Protein AF-A0A356ZYI3-F1 (afdb_monomer_lite)

Structure (mmCIF, N/CA/C/O backbone):
data_AF-A0A356ZYI3-F1
#
_entry.id   AF-A0A356ZYI3-F1
#
loop_
_atom_site.group_PDB
_atom_site.id
_atom_site.type_symbol
_atom_site.label_atom_id
_atom_site.label_alt_id
_atom_site.label_comp_id
_atom_site.label_asym_id
_atom_site.label_entity_id
_atom_site.label_seq_id
_atom_site.pdbx_PDB_ins_code
_atom_site.Cartn_x
_atom_site.Cartn_y
_atom_site.Cartn_z
_atom_site.occupancy
_atom_site.B_iso_or_equiv
_atom_site.auth_seq_id
_atom_site.auth_comp_id
_atom_site.auth_asym_id
_atom_site.auth_atom_id
_atom_site.pdbx_PDB_model_num
ATOM 1 N N . MET A 1 1 ? -2.688 6.149 -7.280 1.00 84.94 1 MET A N 1
ATOM 2 C CA . MET A 1 1 ? -1.891 5.242 -8.146 1.00 84.94 1 MET A CA 1
ATOM 3 C C . MET A 1 1 ? -2.400 5.385 -9.578 1.00 84.94 1 MET A C 1
ATOM 5 O O . MET A 1 1 ? -3.594 5.639 -9.705 1.00 84.94 1 MET A O 1
ATOM 9 N N . PRO A 1 2 ? -1.563 5.279 -10.628 1.00 86.44 2 PRO A N 1
ATOM 10 C CA . PRO A 1 2 ? -2.030 5.263 -12.012 1.00 86.44 2 PRO A CA 1
ATOM 11 C C . PRO A 1 2 ? -2.817 3.980 -12.309 1.00 86.44 2 PRO A C 1
ATOM 13 O O . PRO A 1 2 ? -2.875 3.061 -11.488 1.00 86.44 2 PRO A O 1
ATOM 16 N N . ASN A 1 3 ? -3.367 3.897 -13.520 1.00 88.62 3 ASN A N 1
ATOM 17 C CA . ASN A 1 3 ? -3.955 2.668 -14.044 1.00 88.62 3 ASN A CA 1
ATOM 18 C C . ASN A 1 3 ? -2.854 1.617 -14.249 1.00 88.62 3 ASN A C 1
ATOM 20 O O . ASN A 1 3 ? -2.154 1.622 -15.258 1.00 88.62 3 ASN A O 1
ATOM 24 N N . SER A 1 4 ? -2.688 0.730 -13.272 1.00 87.62 4 SER A N 1
ATOM 25 C CA . SER A 1 4 ? -1.657 -0.307 -13.262 1.00 87.62 4 SER A CA 1
ATOM 26 C C . SER A 1 4 ? -2.197 -1.620 -12.708 1.00 87.62 4 SER A C 1
ATOM 28 O O . SER A 1 4 ? -3.229 -1.657 -12.030 1.00 87.62 4 SER A O 1
ATOM 30 N N . LEU A 1 5 ? -1.471 -2.713 -12.958 1.00 87.62 5 LEU A N 1
ATOM 31 C CA . LEU A 1 5 ? -1.813 -4.009 -12.378 1.00 87.62 5 LEU A CA 1
ATOM 32 C C . LEU A 1 5 ? -1.770 -3.960 -10.843 1.00 87.62 5 LEU A C 1
ATOM 34 O O . LEU A 1 5 ? -2.649 -4.522 -10.198 1.00 87.62 5 LEU A O 1
ATOM 38 N N . ALA A 1 6 ? -0.816 -3.230 -10.260 1.00 90.56 6 ALA A N 1
ATOM 39 C CA . ALA A 1 6 ? -0.736 -3.027 -8.817 1.00 90.56 6 ALA A CA 1
ATOM 40 C C . ALA A 1 6 ? -2.007 -2.377 -8.236 1.00 90.56 6 ALA A C 1
ATOM 42 O O . ALA A 1 6 ? -2.492 -2.819 -7.194 1.00 90.56 6 ALA A O 1
ATOM 43 N N . PHE A 1 7 ? -2.605 -1.392 -8.925 1.00 91.88 7 PHE A N 1
ATOM 44 C CA . PHE A 1 7 ? -3.888 -0.818 -8.500 1.00 91.88 7 PHE A CA 1
ATOM 45 C C . PHE A 1 7 ? -5.024 -1.834 -8.564 1.00 91.88 7 PHE A C 1
ATOM 47 O O . PHE A 1 7 ? -5.780 -1.959 -7.603 1.00 91.88 7 PHE A O 1
ATOM 54 N N . VAL A 1 8 ? -5.116 -2.593 -9.656 1.00 93.12 8 VAL A N 1
ATOM 55 C CA . VAL A 1 8 ? -6.138 -3.636 -9.814 1.00 93.12 8 VAL A CA 1
ATOM 56 C C . VAL A 1 8 ? -6.016 -4.690 -8.706 1.00 93.12 8 VAL A C 1
ATOM 58 O O . VAL A 1 8 ? -7.014 -5.039 -8.079 1.00 93.12 8 VAL A O 1
ATOM 61 N N . LEU A 1 9 ? -4.797 -5.148 -8.414 1.00 92.31 9 LEU A N 1
ATOM 62 C CA . LEU A 1 9 ? -4.522 -6.117 -7.351 1.00 92.31 9 LEU A CA 1
ATOM 63 C C . LEU A 1 9 ? -4.896 -5.573 -5.968 1.00 92.31 9 LEU A C 1
ATOM 65 O O . LEU A 1 9 ? -5.598 -6.252 -5.220 1.00 92.31 9 LEU A O 1
ATOM 69 N N . ALA A 1 10 ? -4.483 -4.347 -5.640 1.00 93.31 10 ALA A N 1
ATOM 70 C CA . ALA A 1 10 ? -4.820 -3.714 -4.368 1.00 93.31 10 ALA A CA 1
ATOM 71 C C . ALA A 1 10 ? -6.336 -3.513 -4.208 1.00 93.31 10 ALA A C 1
ATOM 73 O O . ALA A 1 10 ? -6.890 -3.801 -3.148 1.00 93.31 10 ALA A O 1
ATOM 74 N N . TYR A 1 11 ? -7.017 -3.069 -5.269 1.00 95.50 11 TYR A N 1
ATOM 75 C CA . TYR A 1 11 ? -8.459 -2.838 -5.271 1.00 95.50 11 TYR A CA 1
ATOM 76 C C . TYR A 1 11 ? -9.239 -4.132 -5.018 1.00 95.50 11 TYR A C 1
ATOM 78 O O . TYR A 1 11 ? -10.037 -4.203 -4.085 1.00 95.50 11 TYR A O 1
ATOM 86 N N . PHE A 1 12 ? -8.979 -5.187 -5.796 1.00 95.44 12 PHE A N 1
ATOM 87 C CA . PHE A 1 12 ? -9.670 -6.463 -5.603 1.00 95.44 12 PHE A CA 1
ATOM 88 C C . PHE A 1 12 ? -9.264 -7.159 -4.300 1.00 95.44 12 PHE A C 1
ATOM 90 O O . PHE A 1 12 ? -10.116 -7.774 -3.663 1.00 95.44 12 PHE A O 1
ATOM 97 N N . GLY A 1 13 ? -8.013 -7.014 -3.854 1.00 93.94 13 GLY A N 1
ATOM 98 C CA . GLY A 1 13 ? -7.575 -7.475 -2.536 1.00 93.94 13 GLY A CA 1
ATOM 99 C C . GLY A 1 13 ? -8.370 -6.828 -1.400 1.00 93.94 13 GLY A C 1
ATOM 100 O O . GLY A 1 13 ? -8.840 -7.527 -0.507 1.00 93.94 13 GLY A O 1
ATOM 101 N N . ALA A 1 14 ? -8.604 -5.514 -1.468 1.00 95.81 14 ALA A N 1
ATOM 102 C CA . ALA A 1 14 ? -9.449 -4.809 -0.506 1.00 95.81 14 ALA A CA 1
ATOM 103 C C . ALA A 1 14 ? -10.901 -5.317 -0.535 1.00 95.81 14 ALA A C 1
ATOM 105 O O . ALA A 1 14 ? -11.485 -5.577 0.518 1.00 95.81 14 ALA A O 1
ATOM 106 N N . LEU A 1 15 ? -11.468 -5.536 -1.726 1.00 96.94 15 LEU A N 1
ATOM 107 C CA . LEU A 1 15 ? -12.828 -6.069 -1.855 1.00 96.94 15 LEU A CA 1
ATOM 108 C C . LEU A 1 15 ? -12.969 -7.493 -1.301 1.00 96.94 15 LEU A C 1
ATOM 110 O O . LEU A 1 15 ? -13.981 -7.795 -0.673 1.00 96.94 15 LEU A O 1
ATOM 114 N N . LEU A 1 16 ? -11.959 -8.355 -1.465 1.00 96.94 16 LEU A N 1
ATOM 115 C CA . LEU A 1 16 ? -11.947 -9.696 -0.861 1.00 96.94 16 LEU A CA 1
ATOM 116 C C . LEU A 1 16 ? -11.993 -9.652 0.674 1.00 96.94 16 LEU A C 1
ATOM 118 O O . LEU A 1 16 ? -12.497 -10.580 1.304 1.00 96.94 16 LEU A O 1
ATOM 122 N N . LEU A 1 17 ? -11.504 -8.566 1.274 1.00 96.06 17 LEU A N 1
ATOM 123 C CA . LEU A 1 17 ? -11.568 -8.309 2.713 1.00 96.06 17 LEU A CA 1
ATOM 124 C C . LEU A 1 17 ? -12.863 -7.595 3.140 1.00 96.06 17 LEU A C 1
ATOM 126 O O . LEU A 1 17 ? -13.004 -7.247 4.310 1.00 96.06 17 LEU A O 1
ATOM 130 N N . ASN A 1 18 ? -13.807 -7.379 2.216 1.00 97.19 18 ASN A N 1
ATOM 131 C CA . ASN A 1 18 ? -15.003 -6.547 2.398 1.00 97.19 18 ASN A CA 1
ATOM 132 C C . ASN A 1 18 ? -14.680 -5.098 2.815 1.00 97.19 18 ASN A C 1
ATOM 134 O O . ASN A 1 18 ? -15.457 -4.466 3.530 1.00 97.19 18 ASN A O 1
ATOM 138 N N . ALA A 1 19 ? -13.525 -4.574 2.398 1.00 97.25 19 ALA A N 1
ATOM 139 C CA . ALA A 1 19 ? -13.128 -3.201 2.680 1.00 97.25 19 ALA A CA 1
ATOM 140 C C . ALA A 1 19 ? -13.662 -2.221 1.622 1.00 97.25 19 ALA A C 1
ATOM 142 O O . ALA A 1 19 ? -13.913 -2.582 0.471 1.00 97.25 19 ALA A O 1
ATOM 143 N N . THR A 1 20 ? -13.774 -0.953 2.013 1.00 96.81 20 THR A N 1
ATOM 144 C CA . THR A 1 20 ? -14.063 0.165 1.105 1.00 96.81 20 THR A CA 1
ATOM 145 C C . THR A 1 20 ? -12.758 0.767 0.599 1.00 96.81 20 THR A C 1
ATOM 147 O O . THR A 1 20 ? -11.810 0.935 1.366 1.00 96.81 20 THR A O 1
ATOM 150 N N . VAL A 1 21 ? -12.714 1.133 -0.683 1.00 96.19 21 VAL A N 1
ATOM 151 C CA . VAL A 1 21 ? -11.549 1.786 -1.291 1.00 96.19 21 VAL A CA 1
ATOM 152 C C . VAL A 1 21 ? -11.848 3.257 -1.551 1.00 96.19 21 VAL A C 1
ATOM 154 O O . VAL A 1 21 ? -12.794 3.582 -2.266 1.00 96.19 21 VAL A O 1
ATOM 157 N N . VAL A 1 22 ? -10.998 4.137 -1.020 1.00 95.00 22 VAL A N 1
ATOM 158 C CA . VAL A 1 22 ? -10.975 5.566 -1.354 1.00 95.00 22 VAL A CA 1
ATOM 159 C C . VAL A 1 22 ? -9.789 5.812 -2.280 1.00 95.00 22 VAL A C 1
ATOM 161 O O . VAL A 1 22 ? -8.634 5.692 -1.876 1.00 95.00 22 VAL A O 1
ATOM 164 N N . ALA A 1 23 ? -10.067 6.108 -3.548 1.00 91.50 23 ALA A N 1
ATOM 165 C CA . ALA A 1 23 ? -9.023 6.401 -4.521 1.00 91.50 23 ALA A CA 1
ATOM 166 C C . ALA A 1 23 ? -8.561 7.859 -4.382 1.00 91.50 23 ALA A C 1
ATOM 168 O O . ALA A 1 23 ? -9.366 8.783 -4.479 1.00 91.50 23 ALA A O 1
ATOM 169 N N . LEU A 1 24 ? -7.256 8.057 -4.191 1.00 89.38 24 LEU A N 1
ATOM 170 C CA . LEU A 1 24 ? -6.632 9.379 -4.133 1.00 89.38 24 LEU A CA 1
ATOM 171 C C . LEU A 1 24 ? -5.899 9.681 -5.441 1.00 89.38 24 LEU A C 1
ATOM 173 O O . LEU A 1 24 ? -5.175 8.825 -5.967 1.00 89.38 24 LEU A O 1
ATOM 177 N N . ASN A 1 25 ? -6.062 10.909 -5.938 1.00 87.56 25 ASN A N 1
ATOM 178 C CA . ASN A 1 25 ? -5.291 11.414 -7.065 1.00 87.56 25 ASN A CA 1
ATOM 179 C C . ASN A 1 25 ? -3.982 12.039 -6.546 1.00 87.56 25 ASN A C 1
ATOM 181 O O . ASN A 1 25 ? -4.042 12.968 -5.742 1.00 87.56 25 ASN A O 1
ATOM 185 N N . PRO A 1 26 ? -2.804 11.575 -7.000 1.00 76.44 26 PRO A N 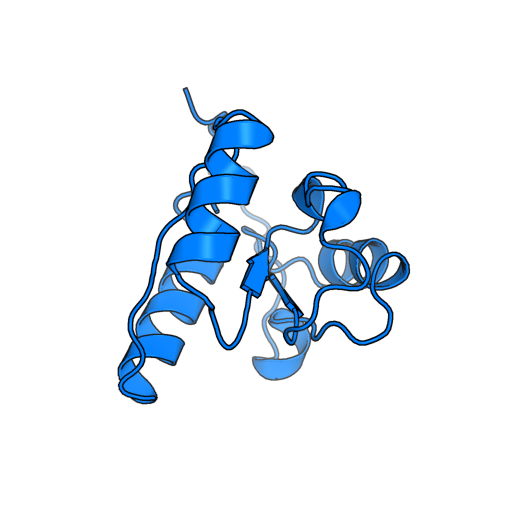1
ATOM 186 C CA . PRO A 1 26 ? -1.519 12.179 -6.645 1.00 76.44 26 PRO A CA 1
ATOM 187 C C . PRO A 1 26 ? -1.374 13.657 -7.022 1.00 76.44 26 PRO A C 1
ATOM 189 O O . PRO A 1 26 ? -0.527 14.335 -6.455 1.00 76.44 26 PRO A O 1
ATOM 192 N N . LEU A 1 27 ? -2.168 14.136 -7.985 1.00 83.56 27 LEU A N 1
ATOM 193 C CA . LEU A 1 27 ? -2.160 15.528 -8.438 1.00 83.56 27 LEU A CA 1
ATOM 194 C C . LEU A 1 27 ? -2.950 16.469 -7.518 1.00 83.56 27 LEU A C 1
ATOM 196 O O . LEU A 1 27 ? -2.957 17.676 -7.749 1.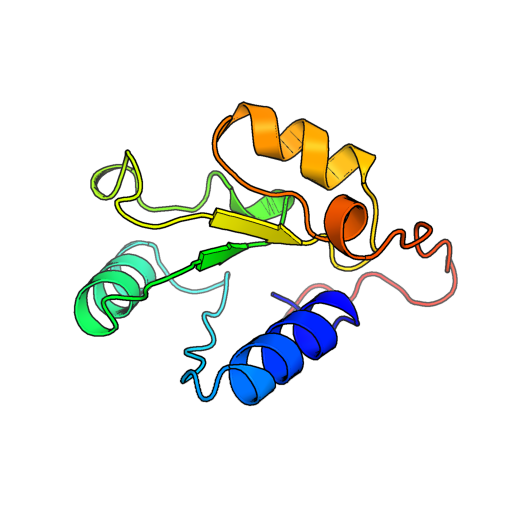00 83.56 27 LEU A O 1
ATOM 200 N N . TYR A 1 28 ? -3.621 15.938 -6.492 1.00 88.50 28 TYR A N 1
ATOM 201 C CA . TYR A 1 28 ? -4.263 16.767 -5.479 1.00 88.50 28 TYR A CA 1
ATOM 202 C C . TYR A 1 28 ? -3.234 17.534 -4.660 1.00 88.50 28 TYR A C 1
ATOM 204 O O . TYR A 1 28 ? -2.115 17.081 -4.404 1.00 88.50 28 TYR A O 1
ATOM 212 N N . THR A 1 29 ? -3.645 18.714 -4.220 1.00 89.56 29 THR A N 1
ATOM 213 C CA . THR A 1 29 ? -2.856 19.522 -3.302 1.00 89.56 29 THR A CA 1
ATOM 214 C C . THR A 1 29 ? -2.689 18.803 -1.962 1.00 89.56 29 THR A C 1
ATOM 216 O O . THR A 1 29 ? -3.486 17.948 -1.569 1.00 89.56 29 THR A O 1
ATOM 219 N N . MET A 1 30 ? -1.653 19.179 -1.211 1.00 87.19 30 MET A N 1
ATOM 220 C CA . MET A 1 30 ? -1.397 18.608 0.117 1.00 87.19 30 MET A CA 1
ATOM 221 C C . MET A 1 30 ? -2.565 18.815 1.090 1.00 87.19 30 MET A C 1
ATOM 223 O O . MET A 1 30 ? -2.812 17.968 1.948 1.00 87.19 30 MET A O 1
ATOM 227 N N . GLU A 1 31 ? -3.284 19.930 0.958 1.00 89.44 31 GLU A N 1
ATOM 228 C CA . GLU A 1 31 ? -4.443 20.258 1.790 1.00 89.44 31 GLU A CA 1
ATOM 229 C C . GLU A 1 31 ? -5.642 19.352 1.472 1.00 89.44 31 GLU A C 1
ATOM 231 O O . GLU A 1 31 ? -6.261 18.795 2.383 1.00 89.44 31 GLU A O 1
ATOM 236 N N . GLU A 1 32 ? -5.912 19.119 0.185 1.00 91.62 32 GLU A N 1
ATOM 237 C CA . GLU A 1 32 ? -6.948 18.183 -0.268 1.00 91.62 32 GLU A CA 1
ATOM 238 C C . GLU A 1 32 ? -6.625 16.749 0.163 1.00 91.62 32 GLU A C 1
ATOM 240 O O . GLU A 1 32 ? -7.483 16.068 0.728 1.00 91.62 32 GLU A O 1
ATOM 245 N N . LEU A 1 33 ? -5.377 16.301 -0.030 1.00 89.38 33 LEU A N 1
ATOM 246 C CA . LEU A 1 33 ? -4.934 14.982 0.425 1.00 89.38 33 LEU A CA 1
ATOM 247 C C . LEU A 1 33 ? -5.091 14.838 1.939 1.00 89.38 33 LEU A C 1
ATOM 249 O O . LEU A 1 33 ? -5.642 13.841 2.395 1.00 89.38 33 LEU A O 1
ATOM 253 N N . SER A 1 34 ? -4.661 15.829 2.723 1.00 88.88 34 SER A N 1
ATOM 254 C CA . SER A 1 34 ? -4.821 15.799 4.180 1.00 88.88 34 SER A CA 1
ATOM 255 C C . SER A 1 34 ? -6.285 15.687 4.593 1.00 88.88 34 SER A C 1
ATOM 257 O O . SER A 1 34 ? -6.605 14.893 5.474 1.00 88.88 34 SER A O 1
ATOM 259 N N . THR A 1 35 ? -7.166 16.465 3.964 1.00 91.25 35 THR A N 1
ATOM 260 C CA . THR A 1 35 ? -8.603 16.450 4.261 1.00 91.25 35 THR A CA 1
ATOM 261 C C . THR A 1 35 ? -9.201 15.074 3.982 1.00 91.25 35 THR A C 1
ATOM 263 O O . THR A 1 35 ? -9.855 14.504 4.849 1.00 91.25 35 THR A O 1
ATOM 266 N N . LEU A 1 36 ? -8.909 14.489 2.816 1.00 92.12 36 LEU A N 1
ATOM 267 C CA . LEU A 1 36 ? -9.415 13.165 2.440 1.00 92.12 36 LEU A CA 1
ATOM 268 C C . LEU A 1 36 ? -8.868 12.051 3.341 1.00 92.12 36 LEU A C 1
ATOM 270 O O . LEU A 1 36 ? -9.600 11.134 3.710 1.00 92.12 36 LEU A O 1
ATOM 274 N N . LEU A 1 37 ? -7.587 12.116 3.706 1.00 90.50 37 LEU A N 1
ATOM 275 C CA . LEU A 1 37 ? -6.949 11.142 4.595 1.00 90.50 37 LEU A CA 1
ATOM 276 C C . LEU A 1 37 ? -7.533 11.204 6.017 1.00 90.50 37 LEU A C 1
ATOM 278 O O . LEU A 1 37 ? -7.694 10.163 6.649 1.00 90.50 37 LEU A O 1
ATOM 282 N N . GLN A 1 38 ? -7.857 12.401 6.513 1.00 89.69 38 GLN A N 1
ATOM 283 C CA . GLN A 1 38 ? -8.492 12.585 7.820 1.00 89.69 38 GLN A CA 1
ATOM 284 C C . GLN A 1 38 ? -9.954 12.134 7.817 1.00 89.69 38 GLN A C 1
ATOM 286 O O . GLN A 1 38 ? -10.357 11.427 8.731 1.00 89.69 38 GLN A O 1
ATOM 291 N N . ASP A 1 39 ? -10.720 12.495 6.787 1.00 93.25 39 ASP A N 1
ATOM 292 C CA . ASP A 1 39 ? -12.142 12.147 6.673 1.00 93.25 39 ASP A CA 1
ATOM 293 C C . ASP A 1 39 ? -12.365 10.637 6.489 1.00 93.25 39 ASP A C 1
ATOM 295 O O . ASP A 1 39 ? -13.279 10.054 7.067 1.00 93.25 39 ASP A O 1
ATOM 299 N N . SER A 1 40 ? -11.495 9.973 5.722 1.00 93.25 40 SER A N 1
ATOM 300 C CA . SER A 1 40 ? -11.651 8.542 5.422 1.00 93.25 40 SER A CA 1
ATOM 301 C C . SER A 1 40 ? -11.162 7.590 6.520 1.00 93.25 40 SER A C 1
ATOM 303 O O . SER A 1 40 ? -11.464 6.398 6.441 1.00 93.25 40 SER A O 1
ATOM 305 N N . GLU A 1 41 ? -10.404 8.079 7.511 1.00 92.31 41 GLU A N 1
ATOM 306 C CA . GLU A 1 41 ? -9.803 7.295 8.608 1.00 92.31 41 GLU A CA 1
ATOM 307 C C . GLU A 1 41 ? -9.347 5.867 8.216 1.00 92.31 41 GLU A C 1
ATOM 309 O O . GLU A 1 41 ? -9.736 4.863 8.840 1.00 92.31 41 GLU A O 1
ATOM 314 N N . PRO A 1 42 ? -8.550 5.716 7.149 1.00 93.81 42 PRO A N 1
ATOM 315 C CA . PRO A 1 42 ? -8.337 4.416 6.544 1.00 93.81 42 PRO A CA 1
ATOM 316 C C . PRO A 1 42 ? -7.485 3.516 7.441 1.00 93.81 42 PRO A C 1
ATOM 318 O O . PRO A 1 42 ? -6.640 3.944 8.227 1.00 93.81 42 PRO A O 1
ATOM 321 N N . LYS A 1 43 ? -7.714 2.209 7.303 1.00 93.94 43 LYS A N 1
ATOM 322 C CA . LYS A 1 43 ? -6.992 1.183 8.068 1.00 93.94 43 LYS A CA 1
ATOM 323 C C . LYS A 1 43 ? -5.675 0.766 7.423 1.00 93.94 43 LYS A C 1
ATOM 325 O O . LYS A 1 43 ? -4.860 0.157 8.102 1.00 93.94 43 LYS A O 1
ATOM 330 N N . VAL A 1 44 ? -5.484 1.068 6.139 1.00 93.31 44 VAL A N 1
ATOM 331 C CA . VAL A 1 44 ? -4.269 0.802 5.357 1.00 93.31 44 VAL A CA 1
ATOM 332 C C . VAL A 1 44 ? -4.163 1.863 4.261 1.00 93.31 44 VAL A C 1
ATOM 334 O O . VAL A 1 44 ? -5.170 2.192 3.636 1.00 93.31 44 VAL A O 1
ATOM 337 N N . LEU A 1 45 ? -2.955 2.363 3.994 1.00 93.06 45 LEU A N 1
ATOM 338 C CA . LEU A 1 45 ? -2.656 3.194 2.823 1.00 93.06 45 LEU A CA 1
ATOM 339 C C . LEU A 1 45 ? -1.835 2.399 1.809 1.00 93.06 45 LEU A C 1
ATO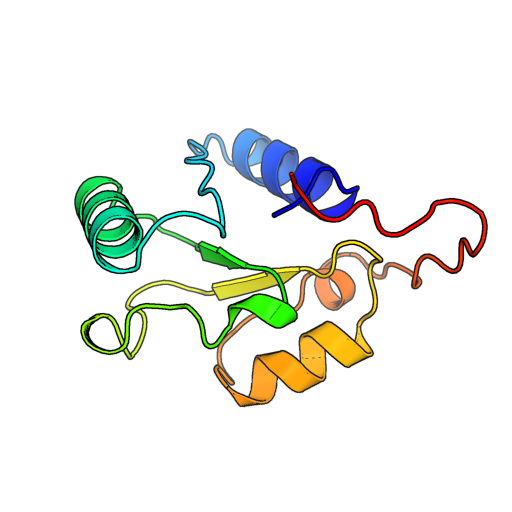M 341 O O . LEU A 1 45 ? -0.788 1.860 2.156 1.00 93.06 45 LEU A O 1
ATOM 345 N N . VAL A 1 46 ? -2.274 2.371 0.551 1.00 93.88 46 VAL A N 1
ATOM 346 C CA . VAL A 1 46 ? -1.492 1.810 -0.561 1.00 93.88 46 VAL A CA 1
ATOM 347 C C . VAL A 1 46 ? -0.940 2.956 -1.403 1.00 93.88 46 VAL A C 1
ATOM 349 O O . VAL A 1 46 ? -1.705 3.794 -1.885 1.00 93.88 46 VAL A O 1
ATOM 352 N N . VAL A 1 47 ? 0.381 3.017 -1.566 1.00 91.81 47 VAL A N 1
ATOM 353 C CA . VAL A 1 47 ? 1.078 4.162 -2.168 1.00 91.81 47 VAL A CA 1
ATOM 354 C C . VAL A 1 47 ? 2.121 3.717 -3.190 1.00 91.81 47 VAL A C 1
ATOM 356 O O . VAL A 1 47 ? 2.715 2.647 -3.069 1.00 91.81 47 VAL A O 1
ATOM 359 N N . LEU A 1 48 ? 2.356 4.557 -4.199 1.00 92.25 48 LEU A N 1
ATOM 360 C CA . LEU A 1 48 ? 3.452 4.352 -5.144 1.00 92.25 48 LEU A CA 1
ATOM 361 C C . LEU A 1 48 ? 4.804 4.641 -4.477 1.00 92.25 48 LEU A C 1
ATOM 363 O O . LEU A 1 48 ? 4.875 5.573 -3.667 1.00 92.25 48 LEU A O 1
ATOM 367 N N . PRO A 1 49 ? 5.884 3.942 -4.870 1.00 92.06 49 PRO A N 1
ATOM 368 C CA . PRO A 1 49 ? 7.240 4.268 -4.439 1.00 92.06 49 PRO A CA 1
ATOM 369 C C . PRO A 1 49 ? 7.593 5.749 -4.628 1.00 92.06 49 PRO A C 1
ATOM 371 O O . PRO A 1 49 ? 8.194 6.357 -3.751 1.00 92.06 49 PRO A O 1
ATOM 374 N N . GLU A 1 50 ? 7.162 6.359 -5.733 1.00 89.12 50 GLU A N 1
ATOM 375 C CA . GLU A 1 50 ? 7.466 7.750 -6.089 1.00 89.12 50 GLU A CA 1
ATOM 376 C C . GLU A 1 50 ? 6.757 8.776 -5.187 1.00 89.12 50 GLU A C 1
ATOM 378 O O . GLU A 1 50 ? 7.162 9.935 -5.122 1.00 89.12 50 GLU A O 1
ATOM 383 N N . LEU A 1 51 ? 5.703 8.364 -4.477 1.00 87.06 51 LEU A N 1
ATOM 384 C CA . LEU A 1 51 ? 4.839 9.253 -3.695 1.00 87.06 51 LEU A CA 1
ATOM 385 C C . LEU A 1 51 ? 5.013 9.103 -2.183 1.00 87.06 51 LEU A C 1
ATOM 387 O O . LEU A 1 51 ? 4.313 9.770 -1.423 1.00 87.06 51 LEU A O 1
ATOM 391 N N . VAL A 1 52 ? 5.955 8.284 -1.710 1.00 83.00 52 VAL A N 1
ATOM 392 C CA . VAL A 1 52 ? 6.187 8.104 -0.262 1.00 83.00 52 VAL A CA 1
ATOM 393 C C . VAL A 1 52 ? 6.549 9.409 0.459 1.00 83.00 52 VAL A C 1
ATOM 395 O O . VAL A 1 52 ? 6.247 9.574 1.640 1.00 83.00 52 VAL A O 1
ATOM 398 N N . HIS A 1 53 ? 7.134 10.368 -0.261 1.00 80.25 53 HIS A N 1
ATOM 399 C CA . HIS A 1 53 ? 7.479 11.695 0.254 1.00 80.25 53 HIS A CA 1
ATOM 400 C C . HIS A 1 53 ? 6.346 12.725 0.146 1.00 80.25 53 HIS A C 1
ATOM 402 O O . HIS A 1 53 ? 6.471 13.821 0.681 1.00 80.25 53 HIS A O 1
ATOM 408 N N . VAL A 1 54 ? 5.259 12.390 -0.554 1.00 77.88 54 VAL A N 1
ATOM 409 C CA . VAL A 1 54 ? 4.115 13.285 -0.806 1.00 77.88 54 VAL A CA 1
ATOM 410 C C . VAL A 1 54 ? 3.079 13.198 0.323 1.00 77.88 54 VAL A C 1
ATOM 412 O O . VAL A 1 54 ? 2.130 13.970 0.375 1.00 77.88 54 VAL A O 1
ATOM 415 N N . VAL A 1 55 ? 3.269 12.290 1.281 1.00 73.50 55 VAL A N 1
ATOM 416 C CA . VAL A 1 55 ? 2.422 12.217 2.473 1.00 73.50 55 VAL A CA 1
ATOM 417 C C . VAL A 1 55 ? 2.578 13.506 3.296 1.00 73.50 55 VAL A C 1
ATOM 419 O O . VAL A 1 55 ? 3.712 13.882 3.608 1.00 73.50 55 VAL A O 1
ATOM 422 N N . PRO A 1 56 ? 1.475 14.175 3.690 1.00 72.94 56 PRO A N 1
ATOM 423 C CA . PRO A 1 56 ? 1.551 15.397 4.479 1.00 72.94 56 PRO A CA 1
ATOM 424 C C . PRO A 1 56 ? 2.348 15.194 5.774 1.00 72.94 56 PRO A C 1
ATOM 426 O O . PRO A 1 56 ? 2.040 14.311 6.574 1.00 72.94 56 PRO A O 1
ATOM 429 N N . ALA A 1 57 ? 3.369 16.028 5.993 1.00 74.12 57 ALA A N 1
ATOM 430 C CA . ALA A 1 57 ? 4.328 15.848 7.085 1.00 74.12 57 ALA A CA 1
ATOM 431 C C . ALA A 1 57 ? 3.682 15.851 8.483 1.00 74.12 57 ALA A C 1
ATOM 433 O O . ALA A 1 57 ? 4.172 15.180 9.385 1.00 74.12 57 ALA A O 1
ATOM 434 N N . HIS A 1 58 ? 2.568 16.567 8.671 1.00 76.06 58 HIS A N 1
ATOM 435 C CA . HIS A 1 58 ? 1.834 16.605 9.943 1.00 76.06 58 HIS A CA 1
ATOM 436 C C . HIS A 1 58 ? 1.059 15.319 10.250 1.00 76.06 58 HIS A C 1
ATOM 438 O O . HIS A 1 58 ? 0.611 15.145 11.378 1.00 76.06 58 HIS A O 1
ATOM 444 N N . LEU A 1 59 ? 0.896 14.427 9.269 1.00 72.44 59 LEU A N 1
ATOM 445 C CA . LEU A 1 59 ? 0.331 13.093 9.468 1.00 72.44 59 LEU A CA 1
ATOM 446 C C . LEU A 1 59 ? 1.409 12.060 9.830 1.00 72.44 59 LEU A C 1
ATOM 448 O O . LEU A 1 59 ? 1.077 10.891 9.997 1.00 72.44 59 LEU A O 1
ATOM 452 N N . LEU A 1 60 ? 2.685 12.461 9.930 1.00 74.56 60 LEU A N 1
ATOM 453 C CA . LEU A 1 60 ? 3.788 11.564 10.271 1.00 74.56 60 LEU A CA 1
ATOM 454 C C . LEU A 1 60 ? 4.045 11.492 11.791 1.00 74.56 60 LEU A C 1
ATOM 456 O O . LEU A 1 60 ? 4.058 12.529 12.455 1.00 74.56 60 LEU A O 1
ATOM 460 N N . PRO A 1 61 ? 4.334 10.294 12.342 1.00 75.06 61 PRO A N 1
ATOM 461 C CA . PRO A 1 61 ? 4.291 8.999 11.663 1.00 75.06 61 PRO A CA 1
ATOM 462 C C . PRO A 1 61 ? 2.852 8.626 11.291 1.00 75.06 61 PRO A C 1
ATOM 464 O O . PRO A 1 61 ? 1.932 8.859 12.073 1.00 75.06 61 PRO A O 1
ATOM 467 N N . LEU A 1 62 ? 2.675 8.036 10.103 1.00 77.50 62 LEU A N 1
ATOM 468 C CA . LEU A 1 62 ? 1.354 7.603 9.656 1.00 77.50 62 LEU A CA 1
ATOM 469 C C . LEU A 1 62 ? 0.753 6.653 10.701 1.00 77.50 62 LEU A C 1
ATOM 471 O O . LEU A 1 62 ? 1.412 5.673 11.062 1.00 77.50 62 LEU A O 1
ATOM 475 N N . PRO A 1 63 ? -0.483 6.892 11.176 1.00 80.56 63 PRO A N 1
ATOM 476 C CA . PRO A 1 63 ? -1.083 6.037 12.197 1.00 80.56 63 PRO A CA 1
ATOM 477 C C . PRO A 1 63 ? -1.479 4.656 11.656 1.00 80.56 63 PRO A C 1
ATOM 479 O O . PRO A 1 63 ? -1.940 3.804 12.413 1.00 80.56 63 PRO A O 1
ATOM 482 N N . TRP A 1 64 ? -1.356 4.445 10.346 1.00 87.62 64 TRP A N 1
ATOM 483 C CA . TRP A 1 64 ? -1.899 3.299 9.632 1.00 87.62 64 TRP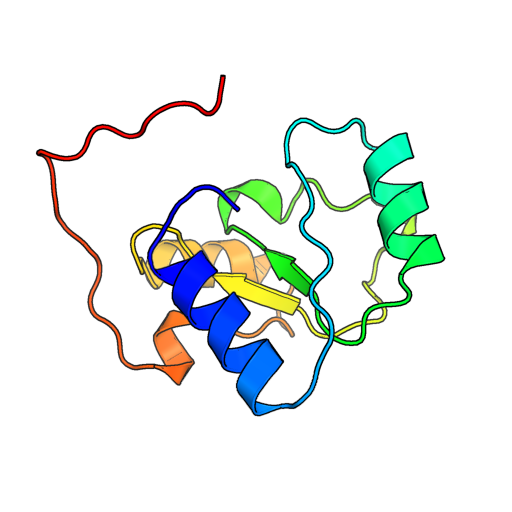 A CA 1
ATOM 484 C C . TRP A 1 64 ? -0.773 2.543 8.922 1.00 87.62 64 TRP A C 1
ATOM 486 O O . TRP A 1 64 ? 0.180 3.166 8.445 1.00 87.62 64 TRP A O 1
ATOM 496 N N . PRO A 1 65 ? -0.883 1.209 8.801 1.00 91.19 65 PRO A N 1
ATOM 497 C CA . PRO A 1 65 ? -0.023 0.418 7.935 1.00 91.19 65 PRO A CA 1
ATOM 498 C C . PRO A 1 65 ? 0.039 0.982 6.512 1.00 91.19 65 PRO A C 1
ATOM 500 O O . PRO A 1 65 ? -0.981 1.348 5.923 1.00 91.19 65 PRO A O 1
ATOM 503 N N . VAL A 1 66 ? 1.246 1.002 5.949 1.00 92.25 66 VAL A N 1
ATOM 504 C CA . VAL A 1 66 ? 1.501 1.421 4.569 1.00 92.25 66 VAL A CA 1
ATOM 505 C C . VAL A 1 66 ? 1.910 0.208 3.750 1.00 92.25 66 VAL A C 1
ATOM 507 O O . VAL A 1 66 ? 2.728 -0.596 4.195 1.00 92.25 66 VAL A O 1
ATOM 510 N N . VAL A 1 67 ? 1.367 0.097 2.544 1.00 94.38 67 VAL A N 1
ATOM 511 C CA . VAL A 1 67 ? 1.793 -0.859 1.524 1.00 94.38 67 VAL A CA 1
ATOM 512 C C . VAL A 1 67 ? 2.346 -0.070 0.347 1.00 94.38 67 VAL A C 1
ATOM 514 O O . VAL A 1 67 ? 1.647 0.759 -0.236 1.00 94.38 67 VAL A O 1
ATOM 517 N N . ILE A 1 68 ? 3.602 -0.318 0.001 1.00 94.25 68 ILE A N 1
ATOM 518 C CA . ILE A 1 68 ? 4.252 0.285 -1.159 1.00 94.25 68 ILE A CA 1
ATOM 519 C C . ILE A 1 68 ? 4.048 -0.652 -2.348 1.00 94.25 68 ILE A C 1
ATOM 521 O O . ILE A 1 68 ? 4.351 -1.841 -2.260 1.00 94.25 68 ILE A O 1
ATOM 525 N N . ALA A 1 69 ? 3.509 -0.113 -3.438 1.00 94.31 69 ALA A N 1
ATOM 526 C CA . ALA A 1 69 ? 3.091 -0.871 -4.609 1.00 94.31 69 ALA A CA 1
ATOM 527 C C . ALA A 1 69 ? 3.530 -0.151 -5.890 1.00 94.31 69 ALA A C 1
ATOM 529 O O . ALA A 1 69 ? 2.952 0.870 -6.258 1.00 94.31 69 ALA A O 1
ATOM 530 N N . SER A 1 70 ? 4.553 -0.663 -6.568 1.00 93.25 70 SER A N 1
ATOM 531 C CA . SER A 1 70 ? 5.053 -0.123 -7.829 1.00 93.25 70 SER A CA 1
ATOM 532 C C . SER A 1 70 ? 4.125 -0.491 -8.978 1.00 93.25 70 SER A C 1
ATOM 534 O O . SER A 1 70 ? 3.667 -1.626 -9.092 1.00 93.25 70 SER A O 1
ATOM 536 N N . ALA A 1 71 ? 3.877 0.455 -9.883 1.00 90.81 71 ALA A N 1
ATOM 537 C CA . ALA A 1 71 ? 3.003 0.228 -11.034 1.00 90.81 71 ALA A CA 1
ATOM 538 C C . ALA A 1 71 ? 3.513 -0.884 -11.974 1.00 90.81 71 ALA A C 1
ATOM 540 O O . ALA A 1 71 ? 2.711 -1.549 -12.631 1.00 90.81 71 ALA A O 1
ATOM 541 N N . ASP A 1 72 ? 4.829 -1.083 -12.012 1.00 90.06 72 ASP A N 1
ATOM 542 C CA . ASP A 1 72 ? 5.546 -2.074 -12.814 1.00 90.06 72 ASP A CA 1
ATOM 543 C C . ASP A 1 72 ? 6.023 -3.289 -11.995 1.00 90.06 72 ASP A C 1
ATOM 545 O O . ASP A 1 72 ? 6.828 -4.070 -12.491 1.00 90.06 72 ASP A O 1
ATOM 549 N N . ASN A 1 73 ? 5.540 -3.480 -10.761 1.00 89.44 73 ASN A N 1
ATOM 550 C CA . ASN A 1 73 ? 5.973 -4.564 -9.866 1.00 89.44 73 ASN A CA 1
ATOM 551 C C . ASN A 1 73 ? 7.506 -4.612 -9.645 1.00 89.44 73 ASN A C 1
ATOM 553 O O . ASN A 1 73 ? 8.081 -5.690 -9.478 1.00 89.44 73 ASN A O 1
ATOM 557 N N . ASP A 1 74 ? 8.195 -3.467 -9.684 1.00 91.19 74 ASP A N 1
ATOM 558 C CA . ASP A 1 74 ? 9.627 -3.391 -9.391 1.00 91.19 74 ASP A CA 1
ATOM 559 C C . ASP A 1 74 ? 9.896 -3.383 -7.875 1.00 91.19 74 ASP A C 1
ATOM 561 O O . ASP A 1 74 ? 9.870 -2.343 -7.212 1.00 91.19 74 ASP A O 1
ATOM 565 N N . GLU A 1 75 ? 10.211 -4.563 -7.335 1.00 91.38 75 GLU A N 1
ATOM 566 C CA . GLU A 1 75 ? 10.561 -4.766 -5.923 1.00 91.38 75 GLU A CA 1
ATOM 567 C C . GLU A 1 75 ? 11.694 -3.842 -5.452 1.00 91.38 75 GLU A C 1
ATOM 569 O O . GLU A 1 75 ? 11.695 -3.385 -4.307 1.00 91.38 75 GLU A O 1
ATOM 574 N N . LYS A 1 76 ? 12.662 -3.517 -6.320 1.00 91.69 76 LYS A N 1
ATOM 575 C CA . LYS A 1 76 ? 13.775 -2.648 -5.933 1.00 91.69 76 LYS A CA 1
ATOM 576 C C . LYS A 1 76 ? 13.274 -1.239 -5.620 1.00 91.69 76 LYS A C 1
ATOM 578 O O . LYS A 1 76 ? 13.673 -0.681 -4.598 1.00 91.69 76 LYS A O 1
ATOM 583 N N . LYS A 1 77 ? 12.385 -0.687 -6.455 1.00 92.44 77 LYS A N 1
ATOM 584 C CA . LYS A 1 77 ? 11.767 0.629 -6.210 1.00 92.44 77 LYS A CA 1
ATOM 585 C C 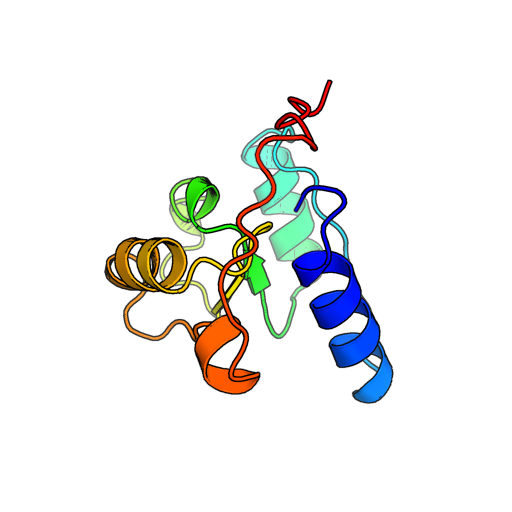. LYS A 1 77 ? 10.960 0.620 -4.918 1.00 92.44 77 LYS A C 1
ATOM 587 O O . LYS A 1 77 ? 11.092 1.537 -4.110 1.00 92.44 77 LYS A O 1
ATOM 592 N N . GLU A 1 78 ? 10.172 -0.431 -4.696 1.00 93.69 78 GLU A N 1
ATOM 593 C CA . GLU A 1 78 ? 9.374 -0.572 -3.476 1.00 93.69 78 GLU A CA 1
ATOM 594 C C . GLU A 1 78 ? 10.260 -0.620 -2.218 1.00 93.69 78 GLU A C 1
ATOM 596 O O . GLU A 1 78 ? 9.988 0.091 -1.251 1.00 93.69 78 GLU A O 1
ATOM 601 N N . ARG A 1 79 ? 11.363 -1.383 -2.242 1.00 92.81 79 ARG A N 1
ATOM 602 C CA . ARG A 1 79 ? 12.322 -1.477 -1.125 1.00 92.81 79 ARG A CA 1
ATOM 603 C C . ARG A 1 79 ? 13.117 -0.196 -0.893 1.00 92.81 79 ARG A C 1
ATOM 605 O O . ARG A 1 79 ? 13.404 0.144 0.254 1.00 92.81 79 ARG A O 1
ATOM 612 N N . ASP A 1 80 ? 13.492 0.517 -1.951 1.00 92.69 80 ASP A N 1
ATOM 613 C CA . ASP A 1 80 ? 14.166 1.810 -1.813 1.00 92.69 80 ASP A CA 1
ATOM 614 C C . ASP A 1 80 ? 13.229 2.830 -1.138 1.00 92.69 80 ASP A C 1
ATOM 616 O O . ASP A 1 80 ? 13.648 3.524 -0.208 1.00 92.69 80 ASP A O 1
ATOM 620 N N . ALA A 1 81 ? 11.945 2.842 -1.508 1.00 90.81 81 ALA A N 1
ATOM 621 C CA . ALA A 1 81 ? 10.921 3.673 -0.879 1.00 90.81 81 ALA A CA 1
ATOM 622 C C . ALA A 1 81 ? 10.575 3.232 0.562 1.00 90.81 81 ALA A C 1
ATOM 624 O O . ALA A 1 81 ? 10.332 4.075 1.428 1.00 90.81 81 ALA A O 1
ATOM 625 N N . GLN A 1 82 ? 10.639 1.930 0.866 1.00 91.62 82 GLN A N 1
ATOM 626 C CA . GLN A 1 82 ? 10.456 1.377 2.217 1.00 91.62 82 GLN A CA 1
ATOM 627 C C . GLN A 1 82 ? 11.467 1.943 3.226 1.00 91.62 82 GLN A C 1
ATOM 629 O O . GLN A 1 82 ? 11.185 1.993 4.417 1.00 91.62 82 GLN A O 1
ATOM 634 N N . ARG A 1 83 ? 12.627 2.453 2.792 1.00 88.62 83 ARG A N 1
ATOM 635 C CA . ARG A 1 83 ? 13.586 3.109 3.704 1.00 88.62 83 ARG A CA 1
ATOM 636 C C . ARG A 1 83 ? 13.016 4.357 4.383 1.00 88.62 83 ARG A C 1
ATOM 638 O O . ARG A 1 83 ? 13.483 4.718 5.458 1.00 88.62 83 ARG A O 1
ATOM 645 N N . VAL A 1 84 ? 12.023 5.002 3.766 1.00 84.31 84 VAL A N 1
ATOM 646 C CA . VAL A 1 84 ? 11.311 6.167 4.321 1.00 84.31 84 VAL A CA 1
ATOM 647 C C . VAL A 1 84 ? 10.344 5.737 5.423 1.00 84.31 84 VAL A C 1
ATOM 649 O O . VAL A 1 84 ? 10.231 6.409 6.446 1.00 84.31 84 VAL A O 1
ATOM 652 N N . TYR A 1 85 ? 9.698 4.584 5.239 1.00 83.00 85 TYR A N 1
ATOM 653 C CA . TYR A 1 85 ? 8.789 3.967 6.204 1.00 83.00 85 TYR A CA 1
ATOM 654 C C . TYR A 1 85 ? 9.204 2.513 6.444 1.00 83.00 85 TYR A C 1
ATOM 656 O O . TYR A 1 85 ? 8.641 1.614 5.819 1.00 83.00 85 TYR A O 1
ATOM 664 N N . PRO A 1 86 ? 10.176 2.246 7.336 1.00 86.75 86 PRO A N 1
ATOM 665 C CA . PRO A 1 86 ? 10.718 0.897 7.530 1.00 86.75 86 PRO A CA 1
ATOM 666 C C . PRO A 1 86 ? 9.678 -0.157 7.938 1.00 86.75 86 PRO A C 1
ATOM 668 O O . PRO A 1 86 ? 9.883 -1.346 7.724 1.00 86.75 86 PRO A O 1
ATOM 671 N N . GLN A 1 87 ? 8.561 0.277 8.523 1.00 88.12 87 GLN A N 1
ATOM 672 C CA . GLN A 1 87 ? 7.419 -0.557 8.894 1.00 88.12 87 GLN A CA 1
ATOM 673 C C . GLN A 1 87 ? 6.441 -0.834 7.739 1.00 88.12 87 GLN A C 1
ATOM 675 O O . GLN A 1 87 ? 5.491 -1.597 7.918 1.00 88.12 87 GLN A O 1
ATOM 680 N N . ALA A 1 88 ? 6.611 -0.183 6.585 1.00 91.50 88 ALA A N 1
ATOM 681 C CA . ALA A 1 88 ? 5.761 -0.401 5.425 1.00 91.50 88 ALA A CA 1
ATOM 682 C C . ALA A 1 88 ? 5.987 -1.799 4.846 1.00 91.50 88 ALA A C 1
ATOM 684 O O . ALA A 1 88 ? 7.094 -2.331 4.871 1.00 91.50 88 ALA A O 1
ATOM 685 N N . SER A 1 89 ? 4.930 -2.383 4.300 1.00 93.75 89 SER A N 1
ATOM 686 C CA . SER A 1 89 ? 5.005 -3.627 3.540 1.00 93.75 89 SER A CA 1
ATOM 687 C C . SER A 1 89 ? 5.245 -3.354 2.057 1.00 93.75 89 SER A C 1
ATOM 689 O O . SER A 1 89 ? 4.929 -2.277 1.555 1.00 93.75 89 SER A O 1
ATOM 691 N N . VAL A 1 90 ? 5.789 -4.345 1.360 1.00 93.69 90 VAL A N 1
ATOM 692 C CA . VAL A 1 90 ? 6.161 -4.296 -0.059 1.00 93.69 90 VAL A CA 1
ATOM 693 C C . VAL A 1 90 ? 5.225 -5.242 -0.812 1.00 93.69 90 VAL A C 1
ATOM 695 O O . VAL A 1 90 ? 5.165 -6.429 -0.487 1.00 93.69 90 VAL A O 1
ATOM 698 N N . LEU A 1 91 ? 4.447 -4.730 -1.772 1.00 92.25 91 LEU A N 1
ATOM 699 C CA . LEU A 1 91 ? 3.400 -5.513 -2.441 1.00 92.25 91 LEU A CA 1
ATOM 700 C C . LEU A 1 91 ? 3.982 -6.691 -3.232 1.00 92.25 91 LEU A C 1
ATOM 702 O O . LEU A 1 91 ? 3.426 -7.791 -3.208 1.00 92.25 91 LEU A O 1
ATOM 706 N N . THR A 1 92 ? 5.103 -6.476 -3.922 1.00 91.25 92 THR A N 1
ATOM 707 C CA . THR A 1 92 ? 5.762 -7.520 -4.723 1.00 91.25 92 THR A CA 1
ATOM 708 C C . THR A 1 92 ? 6.235 -8.696 -3.876 1.00 91.25 92 THR A C 1
ATOM 710 O O . THR A 1 92 ? 6.112 -9.840 -4.313 1.00 91.25 92 THR A O 1
ATOM 713 N N . GLU A 1 93 ? 6.679 -8.439 -2.643 1.00 89.25 93 GLU A N 1
ATOM 714 C CA . GLU A 1 93 ? 7.110 -9.469 -1.694 1.00 89.25 93 GLU A CA 1
ATOM 715 C C . GLU A 1 93 ? 5.947 -10.385 -1.288 1.00 89.25 93 GLU A C 1
ATOM 717 O O . GLU A 1 93 ? 6.107 -11.602 -1.233 1.00 89.25 93 GLU A O 1
ATOM 722 N N . TRP A 1 94 ? 4.754 -9.827 -1.067 1.00 86.38 94 TRP A N 1
ATOM 723 C CA . TRP A 1 94 ? 3.565 -10.613 -0.717 1.00 86.38 94 TRP A CA 1
ATOM 724 C C . TRP A 1 94 ? 3.100 -11.539 -1.837 1.00 86.38 94 TRP A C 1
ATOM 726 O O . TRP A 1 94 ? 2.569 -12.617 -1.575 1.00 86.38 94 TRP A O 1
ATOM 736 N N . LEU A 1 95 ? 3.255 -11.093 -3.082 1.00 85.75 95 LEU A N 1
ATOM 737 C CA . LEU A 1 95 ? 2.674 -11.751 -4.247 1.00 85.75 95 LEU A CA 1
ATOM 738 C C . LEU A 1 95 ? 3.693 -12.571 -5.053 1.00 85.75 95 LEU A C 1
ATOM 740 O O . LEU A 1 95 ? 3.292 -13.303 -5.956 1.00 85.75 95 LEU A O 1
ATOM 744 N N . GLY A 1 96 ? 4.991 -12.460 -4.750 1.00 84.12 96 GLY A N 1
ATOM 745 C CA . GLY A 1 96 ? 6.059 -13.137 -5.492 1.00 84.12 96 GLY A CA 1
ATOM 746 C C . GLY A 1 96 ? 6.106 -12.735 -6.971 1.00 84.12 96 GLY A C 1
ATOM 747 O O . GLY A 1 96 ? 6.373 -13.572 -7.835 1.00 84.12 96 GLY A O 1
ATOM 748 N N . LEU A 1 97 ? 5.779 -11.475 -7.282 1.00 78.19 97 LEU A N 1
ATOM 749 C CA . LEU A 1 97 ? 5.657 -10.994 -8.660 1.00 78.19 97 LEU A CA 1
ATOM 750 C C . LEU A 1 97 ? 7.017 -10.637 -9.261 1.00 78.19 97 LEU A C 1
ATOM 752 O O . LEU A 1 97 ? 7.891 -10.093 -8.596 1.00 78.19 97 LEU A O 1
ATOM 756 N N . SER A 1 98 ? 7.172 -10.905 -10.558 1.00 82.31 98 SER A N 1
ATOM 757 C CA . SER A 1 98 ? 8.322 -10.424 -11.331 1.00 82.31 98 SER A CA 1
ATOM 758 C C . SER A 1 98 ? 8.086 -8.994 -11.843 1.00 82.31 98 SER A C 1
ATOM 760 O O . SER A 1 98 ? 6.945 -8.676 -12.200 1.00 82.31 98 SER A O 1
ATOM 762 N N . PRO A 1 99 ? 9.143 -8.165 -11.974 1.00 82.25 99 PRO A N 1
ATOM 763 C CA . PRO A 1 99 ? 9.028 -6.838 -12.569 1.00 82.25 99 PRO A CA 1
ATOM 764 C C . PRO A 1 99 ? 8.508 -6.889 -14.007 1.00 82.25 99 PRO A C 1
ATOM 766 O O . PRO A 1 99 ? 8.931 -7.723 -14.816 1.00 82.25 99 PRO A O 1
ATOM 769 N N . ILE A 1 100 ? 7.624 -5.957 -14.338 1.00 81.81 100 ILE A N 1
ATOM 770 C CA . ILE A 1 100 ? 7.077 -5.761 -15.674 1.00 81.81 100 ILE A CA 1
ATOM 771 C C . ILE A 1 100 ? 8.107 -4.985 -16.494 1.00 81.81 100 ILE A C 1
ATOM 773 O O . ILE A 1 100 ? 8.298 -3.784 -16.334 1.00 81.81 100 ILE A O 1
ATOM 777 N N . LYS A 1 101 ? 8.776 -5.696 -17.400 1.00 74.06 101 LYS A N 1
ATOM 778 C CA . LYS A 1 101 ? 9.749 -5.143 -18.347 1.00 74.06 101 LYS A CA 1
ATOM 779 C C . LYS A 1 101 ? 9.083 -4.929 -19.705 1.00 74.06 101 LYS A C 1
ATOM 781 O O . LYS A 1 101 ? 9.433 -5.615 -20.661 1.00 74.06 101 LYS A O 1
ATOM 786 N N . ASP A 1 102 ? 8.068 -4.075 -19.793 1.00 65.62 102 ASP A N 1
ATOM 787 C CA . ASP A 1 102 ? 7.48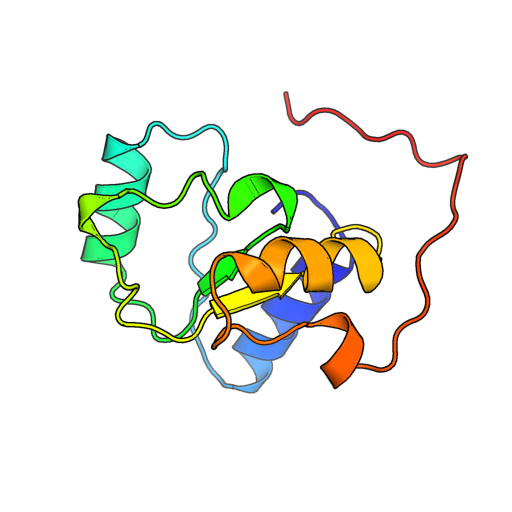5 -3.749 -21.100 1.00 65.62 102 ASP A CA 1
ATOM 788 C C . ASP A 1 102 ? 7.902 -2.347 -21.548 1.00 65.62 102 ASP A C 1
ATOM 790 O O . ASP A 1 102 ? 7.313 -1.348 -21.151 1.00 65.62 102 ASP A O 1
ATOM 794 N N . GLU A 1 103 ? 8.921 -2.282 -22.407 1.00 56.19 103 GLU A N 1
ATOM 795 C CA . GLU A 1 103 ? 9.384 -1.045 -23.056 1.00 56.19 103 GLU A CA 1
ATOM 796 C C . GLU A 1 103 ? 8.363 -0.482 -24.067 1.00 56.19 103 GLU A C 1
ATOM 798 O O . GLU A 1 103 ? 8.538 0.624 -24.575 1.00 56.19 103 GLU A O 1
ATOM 803 N N . ARG A 1 104 ? 7.298 -1.233 -24.392 1.00 55.84 104 ARG A N 1
ATOM 804 C CA . ARG A 1 104 ? 6.299 -0.868 -25.414 1.00 55.84 104 ARG A CA 1
ATOM 805 C C . ARG A 1 104 ? 5.051 -0.213 -24.832 1.00 55.84 104 ARG A C 1
ATOM 807 O O . ARG A 1 104 ? 4.223 0.271 -25.601 1.00 55.84 104 ARG A O 1
ATOM 814 N N . VAL A 1 105 ? 4.897 -0.201 -23.508 1.00 53.56 105 VAL A N 1
ATOM 815 C CA . VAL A 1 105 ? 3.840 0.553 -22.829 1.00 53.56 105 VAL A CA 1
ATOM 816 C C . VAL A 1 105 ? 4.493 1.819 -22.277 1.00 53.56 105 VAL A C 1
ATOM 818 O O . VAL A 1 105 ? 5.154 1.748 -21.242 1.00 53.56 105 VAL A O 1
ATOM 821 N N . PRO A 1 106 ? 4.394 2.965 -22.975 1.00 48.44 106 PRO A N 1
ATOM 822 C CA . PRO A 1 106 ? 4.997 4.195 -22.487 1.00 48.44 106 PRO A CA 1
ATOM 823 C C . PRO A 1 106 ? 4.419 4.534 -21.113 1.00 48.44 106 PRO A C 1
ATOM 825 O O . PRO A 1 106 ? 3.221 4.368 -20.878 1.00 48.44 106 PRO A O 1
ATOM 828 N N . PHE A 1 107 ? 5.276 5.024 -20.215 1.00 50.38 107 PHE A N 1
ATOM 829 C CA . PHE A 1 107 ? 4.835 5.732 -19.020 1.00 50.38 107 PHE A CA 1
ATOM 830 C C . PHE A 1 107 ? 3.964 6.899 -19.493 1.00 50.38 107 PHE A C 1
ATOM 832 O O . PHE A 1 107 ? 4.464 7.867 -20.064 1.00 50.38 107 PHE A O 1
ATOM 839 N N . VAL A 1 108 ? 2.646 6.752 -19.368 1.00 51.62 108 VAL A N 1
ATOM 840 C CA . VAL A 1 108 ? 1.714 7.832 -19.671 1.00 51.62 108 VAL A CA 1
ATOM 841 C C . VAL A 1 108 ? 1.714 8.715 -18.437 1.00 51.62 108 VAL A C 1
ATOM 843 O O . VAL A 1 108 ? 1.184 8.311 -17.400 1.00 51.62 108 VAL A O 1
ATOM 846 N N . ASP A 1 109 ? 2.348 9.884 -18.546 1.00 37.44 109 ASP A N 1
ATOM 847 C CA . ASP A 1 109 ? 2.201 10.936 -17.545 1.00 37.44 109 ASP A CA 1
ATOM 848 C C . ASP A 1 109 ? 0.699 11.153 -17.311 1.00 37.44 109 ASP A C 1
ATOM 850 O O . ASP A 1 109 ? -0.043 11.348 -18.284 1.00 37.44 109 ASP A O 1
ATOM 854 N N . PRO A 1 110 ? 0.212 11.055 -16.063 1.00 47.19 110 PRO A N 1
ATOM 855 C CA . PRO A 1 110 ? -1.180 11.344 -15.780 1.00 47.19 110 PRO A CA 1
ATOM 856 C C . PRO A 1 110 ? -1.410 12.831 -16.074 1.00 47.19 110 PRO A C 1
ATOM 858 O O . PRO A 1 110 ? -0.875 13.689 -15.376 1.00 47.19 110 PRO A O 1
ATOM 861 N N . VAL A 1 111 ? -2.151 13.106 -17.152 1.00 49.88 111 VAL A N 1
ATOM 862 C CA . VAL A 1 111 ? -2.651 14.445 -17.509 1.00 49.88 111 VAL A CA 1
ATOM 863 C C . VAL A 1 111 ? -3.630 14.930 -16.448 1.00 49.88 111 VAL A C 1
ATOM 865 O O . VAL A 1 111 ? -4.456 14.100 -15.999 1.00 49.88 111 VAL A O 1
#

Secondary structure (DSSP, 8-state):
--SSHHHHHHHHHHHHTT----PPPTTS-HHHHHHHHHHH--S-EEE-GGGTT-S-GGGPSPSS-EEE--TT--HHHHHHHHTTSTT-EEHHHHHTPPP---TTS------

pLDDT: mean 85.43, std 12.38, range [37.44, 97.25]

Foldseek 3Di:
DPPAPQVVCVVVVCVVVVHDDDDDDLPDDQVVVVVCCVVVVDQEAEEELVCLVVHNPVCPPPPHAYEYTHRQLPQVSSVVSCVSVVRHHYPCVVVVDDGRPDPPDDPDDDD

Radius of gyration: 13.79 Å; chains: 1; bounding box: 29×33×38 Å

Sequence (111 aa):
MPNSLAFVLAYFGALLLNATVVALNPLYTMEELSTLLQDSEPKVLVVLPELVHVVPAHLLPLPWPVVIASADNDEKKERDAQRVYPQASVLTEWLGLSPIKDERVPFVDPV